Protein AF-A0A7C2VKL7-F1 (afdb_monomer)

Structure (mmCIF, N/CA/C/O backbone):
data_AF-A0A7C2VKL7-F1
#
_entry.id   AF-A0A7C2VKL7-F1
#
loop_
_atom_site.group_PDB
_atom_site.id
_atom_site.type_symbol
_atom_site.label_atom_id
_atom_site.label_alt_id
_atom_site.label_comp_id
_atom_site.label_asym_id
_atom_site.label_entity_id
_atom_site.label_seq_id
_atom_site.pdbx_PDB_ins_code
_atom_site.Cartn_x
_atom_site.Cartn_y
_atom_site.Cartn_z
_atom_site.occupancy
_atom_site.B_iso_or_equiv
_atom_site.auth_seq_id
_atom_site.auth_comp_id
_atom_site.auth_asym_id
_atom_site.auth_atom_id
_atom_site.pdbx_PDB_model_num
ATOM 1 N N . MET A 1 1 ? -2.584 1.977 0.037 1.00 97.12 1 MET A N 1
ATOM 2 C CA . MET A 1 1 ? -1.630 2.266 -1.065 1.00 97.12 1 MET A CA 1
ATOM 3 C C . MET A 1 1 ? -0.945 0.975 -1.514 1.00 97.12 1 MET A C 1
ATOM 5 O O . MET A 1 1 ? -0.004 0.526 -0.871 1.00 97.12 1 MET A O 1
ATOM 9 N N . ILE A 1 2 ? -1.450 0.330 -2.569 1.00 98.31 2 ILE A N 1
ATOM 10 C CA . ILE A 1 2 ? -0.973 -0.973 -3.064 1.00 98.31 2 ILE A CA 1
ATOM 11 C C . ILE A 1 2 ? 0.168 -0.776 -4.055 1.00 98.31 2 ILE A C 1
ATOM 13 O O . ILE A 1 2 ? 0.006 -0.112 -5.072 1.00 98.31 2 ILE A O 1
ATOM 17 N N . GLY A 1 3 ? 1.323 -1.380 -3.767 1.00 97.44 3 GLY A N 1
ATOM 18 C CA . GLY A 1 3 ? 2.566 -1.122 -4.499 1.00 97.44 3 GLY A CA 1
ATOM 19 C C . GLY A 1 3 ? 3.424 -0.026 -3.864 1.00 97.44 3 GLY A C 1
ATOM 20 O O . GLY A 1 3 ? 4.343 0.479 -4.511 1.00 97.44 3 GLY A O 1
ATOM 21 N N . ALA A 1 4 ? 3.148 0.329 -2.605 1.00 97.69 4 ALA A N 1
ATOM 22 C CA . ALA A 1 4 ? 3.962 1.258 -1.831 1.00 97.69 4 ALA A CA 1
ATOM 23 C C . ALA A 1 4 ? 5.408 0.754 -1.702 1.00 97.69 4 ALA A C 1
ATOM 25 O O . ALA A 1 4 ? 5.676 -0.448 -1.657 1.00 97.69 4 ALA A O 1
ATOM 26 N N . SER A 1 5 ? 6.370 1.667 -1.653 1.00 97.25 5 SER A N 1
ATOM 27 C CA . SER A 1 5 ? 7.794 1.330 -1.630 1.00 97.25 5 SER A CA 1
ATOM 28 C C . SER A 1 5 ? 8.591 2.468 -1.008 1.00 97.25 5 SER A C 1
ATOM 30 O O . SER A 1 5 ? 8.216 3.617 -1.179 1.00 97.25 5 SER A O 1
ATOM 32 N N . SER A 1 6 ? 9.720 2.170 -0.363 1.00 96.75 6 SER A N 1
ATOM 33 C CA . SER A 1 6 ? 10.693 3.195 0.059 1.00 96.75 6 SER A CA 1
ATOM 34 C C . SER A 1 6 ? 11.765 3.467 -1.005 1.00 96.75 6 S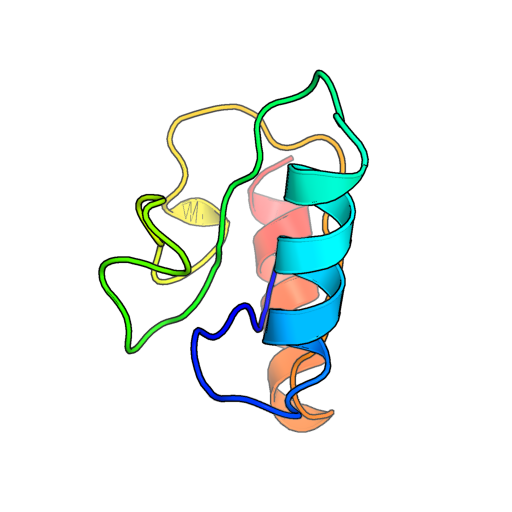ER A C 1
ATOM 36 O O . SER A 1 6 ? 12.560 4.387 -0.862 1.00 96.75 6 SER A O 1
ATOM 38 N N . THR A 1 7 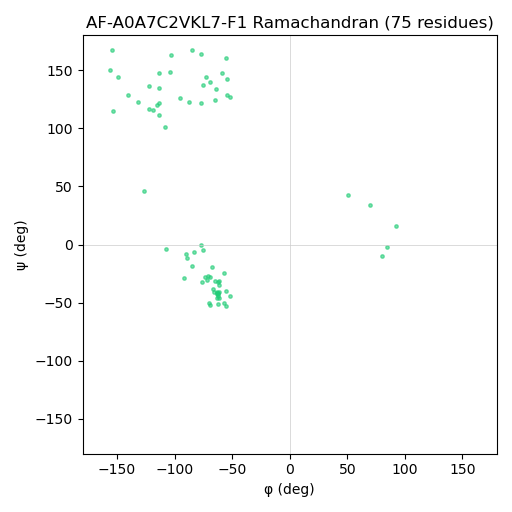? 11.818 2.669 -2.081 1.00 96.81 7 THR A N 1
ATOM 39 C CA . THR A 1 7 ? 12.781 2.866 -3.177 1.00 96.81 7 THR A CA 1
ATOM 40 C C . THR A 1 7 ? 12.527 4.185 -3.923 1.00 96.81 7 THR A C 1
ATOM 42 O O . THR A 1 7 ? 11.431 4.347 -4.476 1.00 96.81 7 THR A O 1
ATOM 45 N N . PRO A 1 8 ? 13.533 5.075 -4.027 1.00 95.38 8 PRO A N 1
ATOM 46 C CA . PRO A 1 8 ? 13.448 6.296 -4.821 1.00 95.38 8 PRO A CA 1
ATOM 47 C C . PRO A 1 8 ? 13.048 6.061 -6.282 1.00 95.38 8 PRO A C 1
ATOM 49 O O . PRO A 1 8 ? 13.437 5.069 -6.893 1.00 95.38 8 PRO A O 1
ATOM 52 N N . GLY A 1 9 ? 12.241 6.969 -6.835 1.00 94.81 9 GLY A N 1
ATOM 53 C CA . GLY A 1 9 ? 11.796 6.939 -8.235 1.00 94.81 9 GLY A CA 1
ATOM 54 C C . GLY A 1 9 ? 10.642 5.979 -8.551 1.00 94.81 9 GLY A C 1
ATOM 55 O O . GLY A 1 9 ? 10.064 6.061 -9.633 1.00 94.81 9 GLY A O 1
ATOM 56 N N . LYS A 1 10 ? 10.241 5.091 -7.631 1.00 96.81 10 LYS A N 1
ATOM 57 C CA . LYS A 1 10 ? 9.040 4.267 -7.839 1.00 96.81 10 LYS A CA 1
ATOM 58 C C . LYS A 1 10 ? 7.778 5.097 -7.639 1.00 96.81 10 LYS A C 1
ATOM 60 O O . LYS A 1 10 ? 7.659 5.808 -6.645 1.00 96.81 10 LYS A O 1
ATOM 65 N N . VAL A 1 11 ? 6.798 4.919 -8.527 1.00 96.75 11 VAL A N 1
ATOM 66 C CA . VAL A 1 11 ? 5.482 5.585 -8.447 1.00 96.75 11 VAL A CA 1
ATOM 67 C C . VAL A 1 11 ? 4.842 5.388 -7.072 1.00 96.75 11 VAL A C 1
ATOM 69 O O . VAL A 1 11 ? 4.390 6.350 -6.460 1.00 96.75 11 VAL A O 1
ATOM 72 N N . GLY A 1 12 ? 4.896 4.161 -6.547 1.00 96.38 12 GLY A N 1
ATOM 73 C CA . GLY A 1 12 ? 4.372 3.848 -5.223 1.00 96.38 12 GLY A CA 1
ATOM 74 C C . GLY A 1 12 ? 5.064 4.597 -4.076 1.00 96.38 12 GLY A C 1
ATOM 75 O O . GLY A 1 12 ? 4.421 4.939 -3.095 1.00 96.38 12 GLY A O 1
ATOM 76 N N . MET A 1 13 ? 6.363 4.891 -4.194 1.00 97.25 13 MET A N 1
ATOM 77 C CA . MET A 1 13 ? 7.064 5.726 -3.211 1.00 97.25 13 MET A CA 1
ATOM 78 C C . MET A 1 13 ? 6.597 7.175 -3.317 1.00 97.25 13 MET A C 1
ATOM 80 O O . MET A 1 13 ? 6.186 7.766 -2.320 1.00 97.25 13 MET A O 1
ATOM 84 N N . MET A 1 14 ? 6.609 7.716 -4.541 1.00 97.81 14 MET A N 1
ATOM 85 C CA . MET A 1 14 ? 6.255 9.110 -4.805 1.00 97.81 14 MET A CA 1
ATOM 86 C C . MET A 1 14 ? 4.848 9.425 -4.294 1.00 97.81 14 MET A C 1
ATOM 88 O O . MET A 1 14 ? 4.698 10.338 -3.492 1.00 97.81 14 MET A O 1
ATOM 92 N N . LEU A 1 15 ? 3.843 8.616 -4.639 1.00 96.88 15 LEU A N 1
ATOM 93 C CA . LEU A 1 15 ? 2.469 8.839 -4.182 1.00 96.88 15 LEU A CA 1
ATOM 94 C C . LEU A 1 15 ? 2.320 8.741 -2.659 1.00 96.88 15 LEU A C 1
ATOM 96 O O . LEU A 1 15 ? 1.637 9.576 -2.073 1.00 96.88 15 LEU A O 1
ATOM 100 N N . THR A 1 16 ? 2.970 7.772 -1.998 1.00 96.50 16 THR A N 1
ATOM 101 C CA . THR A 1 16 ? 2.922 7.691 -0.528 1.00 96.50 16 THR A CA 1
ATOM 102 C C . THR A 1 16 ? 3.5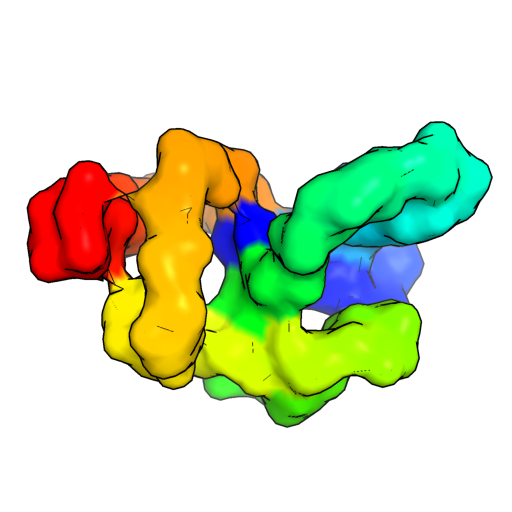55 8.935 0.087 1.00 96.50 16 THR A C 1
ATOM 104 O O . THR A 1 16 ? 2.951 9.544 0.963 1.00 96.50 16 THR A O 1
ATOM 107 N N . SER A 1 17 ? 4.727 9.358 -0.399 1.00 96.56 17 SER A N 1
ATOM 108 C CA . SER A 1 17 ? 5.385 10.569 0.100 1.00 96.56 17 SER A CA 1
ATOM 109 C C . SER A 1 17 ? 4.536 11.822 -0.115 1.00 96.56 17 SER A C 1
ATOM 111 O O . SER A 1 17 ? 4.422 12.620 0.806 1.00 96.56 17 SER A O 1
ATOM 113 N N . THR A 1 18 ? 3.870 11.959 -1.269 1.00 96.81 18 THR A N 1
ATOM 114 C CA . THR A 1 18 ? 2.992 13.095 -1.572 1.00 96.81 18 THR A CA 1
ATOM 115 C C . THR A 1 18 ? 1.796 13.158 -0.633 1.00 96.81 18 THR A C 1
ATOM 117 O O . THR A 1 18 ? 1.464 14.242 -0.162 1.00 96.81 18 THR A O 1
ATOM 120 N N . LEU A 1 19 ? 1.159 12.023 -0.328 1.00 95.69 19 LEU A N 1
ATOM 121 C CA . LEU A 1 19 ? 0.045 11.987 0.625 1.00 95.69 19 LEU A CA 1
ATOM 122 C C . LEU A 1 19 ? 0.496 12.405 2.033 1.00 95.69 19 LEU A C 1
ATOM 124 O O . LEU A 1 19 ? -0.198 13.174 2.695 1.00 95.69 19 LEU A O 1
ATOM 128 N N . LEU A 1 20 ? 1.681 11.956 2.456 1.00 94.25 20 LEU A N 1
ATOM 129 C CA . LEU A 1 20 ? 2.249 12.296 3.761 1.00 94.25 20 LEU A CA 1
ATOM 130 C C . LEU A 1 20 ? 2.665 13.764 3.855 1.00 94.25 20 LEU A C 1
ATOM 132 O O . LEU A 1 20 ? 2.238 14.472 4.762 1.00 94.25 20 LEU A O 1
ATOM 136 N N . SER A 1 21 ? 3.465 14.248 2.904 1.00 95.75 21 SER A N 1
ATOM 137 C CA . SER A 1 21 ? 3.934 15.637 2.896 1.00 95.75 21 SER A CA 1
ATOM 138 C C . SER A 1 21 ? 2.814 16.631 2.598 1.00 95.75 21 SER A C 1
ATOM 140 O O . SER A 1 21 ? 2.886 17.782 3.011 1.00 95.75 21 SER A O 1
ATOM 142 N N . GLY A 1 22 ? 1.788 16.198 1.863 1.00 95.75 22 GLY A N 1
ATOM 143 C CA . GLY A 1 22 ? 0.604 16.990 1.543 1.00 95.75 22 GLY A CA 1
ATOM 144 C C . GLY A 1 22 ? -0.379 17.133 2.705 1.00 95.75 22 GLY A C 1
ATOM 145 O O . GLY A 1 22 ? -1.364 17.853 2.565 1.00 95.75 22 GLY A O 1
ATOM 146 N N . GLY A 1 23 ? -0.133 16.471 3.842 1.00 93.94 23 GLY A N 1
ATOM 147 C CA . GLY A 1 23 ? -0.978 16.579 5.028 1.00 93.94 23 GLY A CA 1
ATOM 148 C C . GLY A 1 23 ? -2.349 15.928 4.856 1.00 93.94 23 GLY A C 1
ATOM 149 O O . GLY A 1 23 ? -3.339 16.439 5.385 1.00 93.94 23 GLY A O 1
ATOM 150 N N . PHE A 1 24 ? -2.428 14.824 4.100 1.00 95.94 24 PHE A N 1
ATOM 151 C CA . PHE A 1 24 ? -3.644 14.017 4.061 1.00 95.94 24 PHE A CA 1
ATOM 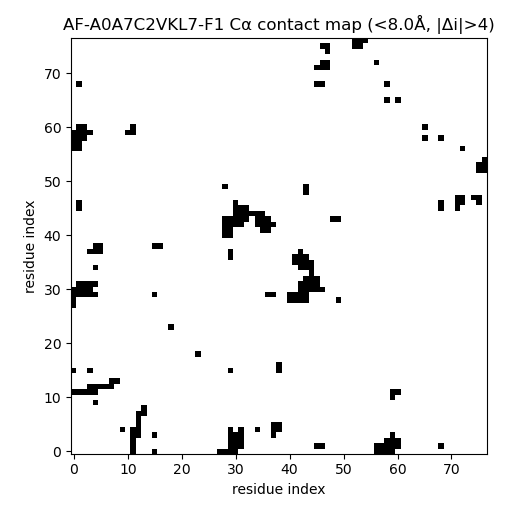152 C C . PHE A 1 24 ? -4.030 13.614 5.490 1.00 95.94 24 PHE A C 1
ATOM 154 O O . PHE A 1 24 ? -3.198 13.137 6.255 1.00 95.94 24 PHE A O 1
ATOM 161 N N . LYS A 1 25 ? -5.289 13.866 5.858 1.00 94.25 25 LYS A N 1
ATOM 162 C CA . LYS A 1 25 ? -5.761 13.735 7.245 1.00 94.25 25 LYS A CA 1
ATOM 163 C C . LYS A 1 25 ? -6.285 12.344 7.595 1.00 94.25 25 LYS A C 1
ATOM 165 O O . LYS A 1 25 ? -6.563 12.099 8.762 1.00 94.25 25 LYS A O 1
ATOM 170 N N . GLY A 1 26 ? -6.494 11.487 6.598 1.00 94.00 26 GLY A N 1
ATOM 171 C CA . GLY A 1 26 ? -6.897 10.103 6.817 1.00 94.00 26 GLY A CA 1
ATOM 172 C C . GLY A 1 26 ? -5.697 9.196 7.069 1.00 94.00 26 GLY A C 1
ATOM 173 O O . GLY A 1 26 ? -4.551 9.564 6.803 1.00 94.00 26 GLY A O 1
ATOM 174 N N . GLU A 1 27 ? -5.979 7.985 7.535 1.00 95.25 27 GLU A N 1
ATOM 175 C CA . GLU A 1 27 ? -4.962 6.956 7.725 1.00 95.25 27 GLU A CA 1
ATOM 176 C C . GLU A 1 27 ? -4.433 6.452 6.378 1.00 95.25 27 GLU A C 1
ATOM 178 O O . GLU A 1 27 ? -5.170 6.270 5.406 1.00 95.25 27 GLU A O 1
ATOM 183 N N . ILE A 1 28 ? -3.123 6.219 6.310 1.00 97.00 28 ILE A N 1
ATOM 184 C CA . ILE A 1 28 ? -2.466 5.700 5.112 1.00 97.00 28 ILE A CA 1
ATOM 185 C C . ILE A 1 28 ? -1.903 4.328 5.442 1.00 97.00 28 ILE A C 1
ATOM 187 O O . ILE A 1 28 ? -1.009 4.199 6.271 1.00 97.00 28 ILE A O 1
ATOM 191 N N . TYR A 1 29 ? -2.366 3.316 4.709 1.00 98.06 29 TYR A N 1
ATOM 192 C CA . TYR A 1 29 ? -1.892 1.939 4.837 1.00 98.06 29 TYR A CA 1
ATOM 193 C C . TYR A 1 29 ? -1.041 1.541 3.618 1.00 98.06 29 TYR A C 1
ATOM 195 O O . TYR A 1 29 ? -1.583 1.259 2.536 1.00 98.06 29 TYR A O 1
ATOM 203 N N . PRO A 1 30 ? 0.300 1.540 3.723 1.00 98.31 30 PRO A N 1
ATOM 204 C CA . PRO A 1 30 ? 1.176 0.984 2.701 1.00 98.31 30 PRO A CA 1
ATOM 205 C C . PRO A 1 30 ? 0.971 -0.526 2.559 1.00 98.31 30 PRO A C 1
ATOM 207 O O . PRO A 1 30 ? 0.965 -1.262 3.544 1.00 98.31 30 PRO A O 1
ATOM 210 N N . VAL A 1 31 ? 0.859 -1.003 1.321 1.00 98.44 31 VAL A N 1
ATOM 211 C CA . VAL A 1 31 ? 0.774 -2.431 1.009 1.00 98.44 31 VAL A CA 1
ATOM 212 C C . VAL A 1 31 ? 1.952 -2.830 0.124 1.00 98.44 31 VAL A C 1
ATOM 214 O O . VAL A 1 31 ? 2.087 -2.359 -1.012 1.00 98.44 31 VAL A O 1
ATOM 217 N N . ASN A 1 32 ? 2.805 -3.695 0.673 1.00 98.06 32 ASN A N 1
ATOM 218 C CA . ASN A 1 32 ? 4.003 -4.243 0.051 1.00 98.06 32 ASN A CA 1
ATOM 219 C C . ASN A 1 32 ? 4.331 -5.625 0.664 1.00 98.06 32 ASN A C 1
ATOM 221 O O . ASN A 1 32 ? 4.716 -5.684 1.830 1.00 98.06 32 ASN A O 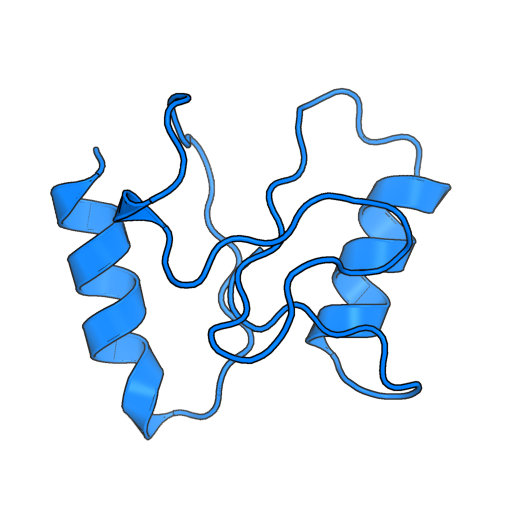1
ATOM 225 N N . PRO A 1 33 ? 4.262 -6.728 -0.109 1.00 96.62 33 PRO A N 1
ATOM 226 C CA . PRO A 1 33 ? 4.550 -8.084 0.380 1.00 96.62 33 PRO A CA 1
ATOM 227 C C . PRO A 1 33 ? 5.945 -8.280 0.988 1.00 96.62 33 PRO A C 1
ATOM 229 O O . PRO A 1 33 ? 6.145 -9.189 1.786 1.00 96.62 33 PRO A O 1
ATOM 232 N N . ASN A 1 34 ? 6.912 -7.447 0.596 1.00 96.81 34 ASN A N 1
ATOM 233 C CA . ASN A 1 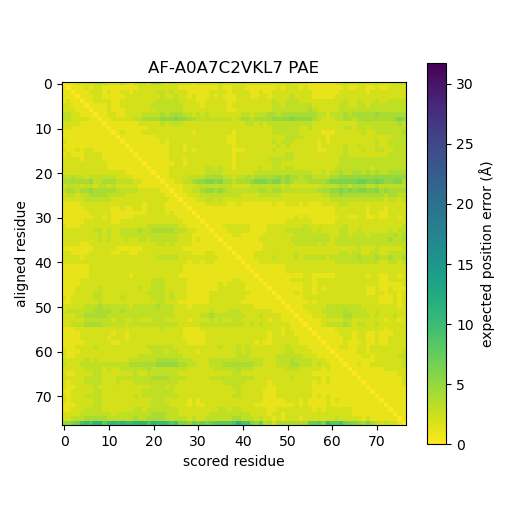34 ? 8.326 -7.615 0.926 1.00 96.81 34 ASN A CA 1
ATOM 234 C C . ASN A 1 34 ? 8.830 -6.611 1.971 1.00 96.81 34 ASN A C 1
ATOM 236 O O . ASN A 1 34 ? 9.998 -6.667 2.349 1.00 96.81 34 ASN A O 1
ATOM 240 N N . ALA A 1 35 ? 7.991 -5.671 2.412 1.00 96.88 35 ALA A N 1
ATOM 241 C CA . ALA A 1 35 ? 8.382 -4.634 3.358 1.00 96.88 35 ALA A CA 1
ATOM 242 C C . ALA A 1 35 ? 7.499 -4.691 4.604 1.00 96.88 35 ALA A C 1
ATOM 244 O O . ALA A 1 35 ? 6.282 -4.809 4.508 1.00 96.88 35 ALA A O 1
ATOM 245 N N . ARG A 1 36 ? 8.120 -4.573 5.781 1.00 97.25 36 ARG A N 1
ATOM 246 C CA . ARG A 1 36 ? 7.402 -4.403 7.058 1.00 97.25 36 ARG A CA 1
ATOM 247 C C . ARG A 1 36 ? 7.048 -2.943 7.336 1.00 97.25 36 ARG A C 1
ATOM 249 O O . ARG A 1 36 ? 6.171 -2.664 8.144 1.00 97.25 36 ARG A O 1
ATOM 256 N N . GLU A 1 37 ? 7.723 -2.027 6.650 1.00 97.75 37 GLU A N 1
ATOM 257 C CA . GLU A 1 37 ? 7.565 -0.587 6.794 1.00 97.75 37 GLU A CA 1
ATOM 258 C C . GLU A 1 37 ? 7.858 0.108 5.457 1.00 97.75 37 GLU A C 1
ATOM 260 O O . GLU A 1 37 ? 8.738 -0.319 4.703 1.00 97.75 37 GLU A O 1
ATOM 265 N N . VAL A 1 38 ? 7.124 1.179 5.159 1.00 98.00 38 VAL A N 1
ATOM 266 C CA . VAL A 1 38 ? 7.367 2.083 4.034 1.00 98.00 38 VAL A CA 1
ATOM 267 C C . VAL A 1 38 ? 7.318 3.517 4.549 1.00 98.00 38 VAL A C 1
ATOM 269 O O . VAL A 1 38 ? 6.304 3.936 5.097 1.00 98.00 38 VAL A O 1
ATOM 272 N N . LEU A 1 39 ? 8.402 4.272 4.346 1.00 96.19 39 LEU A N 1
ATOM 273 C CA . LEU A 1 39 ? 8.526 5.679 4.756 1.00 96.19 39 LEU A CA 1
ATOM 274 C C . LEU A 1 39 ? 8.151 5.946 6.234 1.00 96.19 39 LEU A C 1
ATOM 276 O O . LEU A 1 39 ? 7.464 6.922 6.520 1.00 96.19 39 LEU A O 1
ATOM 280 N N . GLY A 1 40 ? 8.574 5.089 7.173 1.00 95.62 40 GLY A N 1
ATOM 281 C CA . GLY A 1 40 ? 8.258 5.259 8.599 1.00 95.62 40 GLY A CA 1
ATOM 282 C C . GLY A 1 40 ? 6.903 4.692 9.028 1.00 95.62 40 GLY A C 1
ATOM 283 O O . GLY A 1 40 ? 6.561 4.755 10.205 1.00 95.62 40 GLY A O 1
ATOM 284 N N . ILE A 1 41 ? 6.116 4.148 8.094 1.00 96.38 41 ILE A N 1
ATOM 285 C CA . ILE A 1 41 ? 4.752 3.670 8.344 1.00 96.38 41 ILE A CA 1
ATOM 286 C C . ILE A 1 41 ? 4.698 2.164 8.168 1.00 96.38 41 ILE A C 1
ATOM 288 O O . ILE A 1 41 ? 5.197 1.620 7.180 1.00 96.38 41 ILE A O 1
ATOM 292 N N . LYS A 1 42 ? 4.046 1.485 9.113 1.00 97.88 42 LYS A N 1
ATOM 293 C CA . LYS A 1 42 ? 3.824 0.040 9.065 1.00 97.88 42 LYS A CA 1
ATOM 294 C C . LYS A 1 42 ? 3.208 -0.367 7.725 1.00 97.88 42 LYS A C 1
ATOM 296 O O . LYS A 1 42 ? 2.172 0.156 7.326 1.00 97.88 42 LYS A O 1
ATOM 301 N N . ALA A 1 43 ? 3.840 -1.325 7.057 1.00 98.38 43 ALA A N 1
ATOM 302 C CA . ALA A 1 43 ? 3.370 -1.867 5.793 1.00 98.38 43 ALA A CA 1
ATOM 303 C C . ALA A 1 43 ? 2.742 -3.249 5.986 1.00 98.38 43 ALA A C 1
ATOM 305 O O . ALA A 1 43 ? 3.141 -4.027 6.856 1.00 98.38 43 ALA A O 1
ATOM 306 N N . TYR A 1 44 ? 1.759 -3.548 5.144 1.00 98.44 44 TYR A N 1
ATOM 307 C CA . TYR A 1 44 ? 1.012 -4.800 5.156 1.00 98.44 44 TYR A CA 1
ATOM 308 C C . TYR A 1 44 ? 1.291 -5.609 3.884 1.00 98.44 44 TYR A C 1
ATOM 310 O O . TYR A 1 44 ? 1.494 -5.027 2.816 1.00 98.44 44 TYR A O 1
ATOM 318 N N . PRO A 1 45 ? 1.284 -6.952 3.942 1.00 97.69 45 PRO A N 1
ATOM 319 C CA . PRO A 1 45 ? 1.598 -7.768 2.772 1.00 97.69 45 PRO A CA 1
ATOM 320 C C . PRO A 1 45 ? 0.495 -7.739 1.702 1.00 97.69 45 PRO A C 1
ATOM 322 O O . PRO A 1 45 ? 0.776 -7.915 0.520 1.00 97.69 45 PRO A O 1
ATOM 325 N N . ASN A 1 46 ? -0.753 -7.499 2.103 1.00 97.62 46 ASN A N 1
ATOM 326 C CA . ASN A 1 46 ? -1.921 -7.329 1.241 1.00 97.62 46 ASN A CA 1
ATOM 327 C C . ASN A 1 46 ? -2.969 -6.467 1.970 1.00 97.62 46 ASN A C 1
ATOM 329 O O . ASN A 1 46 ? -2.858 -6.244 3.177 1.00 97.62 46 ASN A O 1
ATOM 333 N N . VAL A 1 47 ? -3.987 -5.993 1.245 1.00 97.94 47 VAL A N 1
ATOM 334 C CA . VAL A 1 47 ? -5.046 -5.130 1.808 1.00 97.94 47 VAL A CA 1
ATOM 335 C C . VAL A 1 47 ? -5.902 -5.851 2.860 1.00 97.94 47 VAL A C 1
ATOM 337 O O . VAL A 1 47 ? -6.298 -5.238 3.844 1.00 97.94 47 VAL A O 1
ATOM 340 N N . LYS A 1 48 ? -6.095 -7.170 2.734 1.00 97.75 48 LYS A N 1
ATOM 341 C CA . LYS A 1 48 ? -6.871 -7.985 3.691 1.00 97.75 48 LYS A CA 1
ATOM 342 C C . LYS A 1 48 ? -6.207 -8.112 5.061 1.00 97.75 48 LYS A C 1
ATOM 344 O O . LYS A 1 48 ? -6.864 -8.450 6.036 1.00 97.75 48 LYS A O 1
ATOM 349 N N . SER A 1 49 ? -4.905 -7.848 5.137 1.00 97.88 49 SER A N 1
ATOM 350 C CA . SER A 1 49 ? -4.138 -7.898 6.384 1.00 97.88 49 SER A CA 1
ATOM 351 C C . SER A 1 49 ? -4.240 -6.609 7.205 1.00 97.88 49 SER A C 1
ATOM 353 O O . SER A 1 49 ? -3.705 -6.563 8.311 1.00 97.88 49 SER A O 1
ATOM 355 N N . ILE A 1 50 ? -4.870 -5.563 6.664 1.00 98.06 50 ILE A N 1
ATOM 356 C CA . ILE A 1 50 ? -5.132 -4.317 7.385 1.00 98.06 50 ILE A CA 1
ATOM 357 C C . ILE A 1 50 ? -6.326 -4.574 8.317 1.00 98.06 50 ILE A C 1
ATOM 359 O O . ILE A 1 50 ? -7.379 -4.992 7.823 1.00 98.06 50 ILE A O 1
ATOM 363 N N . PRO A 1 51 ? -6.184 -4.397 9.643 1.00 96.62 51 PRO A N 1
ATOM 364 C CA . PRO A 1 51 ? -7.278 -4.655 10.576 1.00 96.62 51 PRO A CA 1
ATOM 365 C C . PRO A 1 51 ? -8.392 -3.605 10.490 1.00 96.62 51 PRO A C 1
ATOM 367 O O . PRO A 1 51 ? -9.551 -3.947 10.694 1.00 96.62 51 PRO A O 1
ATOM 370 N N . GLU A 1 52 ? -8.062 -2.365 10.141 1.00 96.31 52 GLU A N 1
ATOM 371 C CA . GLU A 1 52 ? -9.013 -1.266 9.971 1.00 96.31 52 GLU A CA 1
ATOM 372 C C . GLU A 1 52 ? -9.783 -1.355 8.644 1.00 96.31 52 GLU A C 1
ATOM 374 O O . GLU A 1 52 ? -9.394 -2.085 7.726 1.00 96.31 52 GLU A O 1
ATOM 379 N N . ASP A 1 53 ? -10.882 -0.611 8.535 1.00 95.12 53 ASP A N 1
ATOM 380 C CA . ASP A 1 53 ? -11.645 -0.487 7.293 1.00 95.12 53 ASP A CA 1
ATOM 381 C C . ASP A 1 53 ? -10.893 0.372 6.268 1.00 95.12 53 ASP A C 1
ATOM 383 O O . ASP A 1 53 ? -10.197 1.32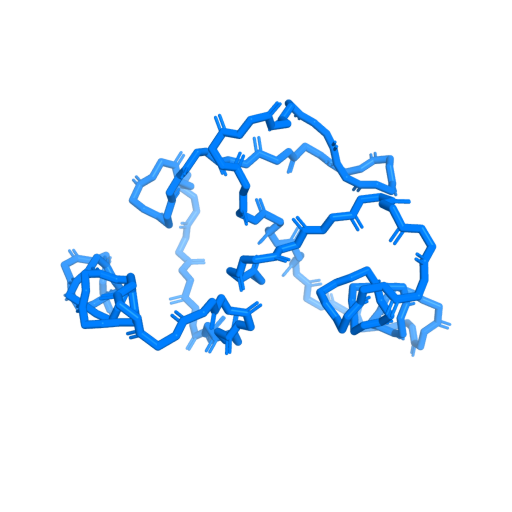8 6.615 1.00 95.12 53 ASP A O 1
ATOM 387 N N . VAL A 1 54 ? -11.020 0.014 4.988 1.00 96.81 54 VAL A N 1
ATOM 388 C CA . VAL A 1 54 ? -10.351 0.701 3.876 1.00 96.81 54 VAL A CA 1
ATOM 389 C C . VAL A 1 54 ? -11.413 1.180 2.897 1.00 96.81 54 VAL A C 1
ATOM 391 O O . VAL A 1 54 ? -12.100 0.371 2.288 1.00 96.81 54 VAL A O 1
ATOM 394 N N . ASP A 1 55 ? -11.516 2.493 2.728 1.00 95.62 55 ASP A N 1
ATOM 395 C CA . ASP A 1 55 ? -12.490 3.170 1.865 1.00 95.62 55 ASP A CA 1
ATOM 396 C C . ASP A 1 55 ? -11.961 3.429 0.441 1.00 95.62 55 ASP A C 1
ATOM 398 O O . ASP A 1 55 ? -12.729 3.476 -0.521 1.00 95.62 55 ASP A O 1
ATOM 402 N N . LEU A 1 56 ? -10.641 3.589 0.290 1.00 96.06 56 LEU A N 1
ATOM 403 C CA . LEU A 1 56 ? -9.982 3.875 -0.982 1.00 96.06 56 LEU A CA 1
ATOM 404 C C . LEU A 1 56 ? -8.662 3.109 -1.144 1.00 96.06 56 LEU A C 1
ATOM 406 O O . LEU A 1 56 ? -7.729 3.215 -0.344 1.00 96.06 56 LEU A O 1
ATOM 410 N N . ALA A 1 57 ? -8.524 2.415 -2.277 1.00 97.31 57 ALA A N 1
ATOM 411 C CA . ALA A 1 57 ? -7.281 1.772 -2.687 1.00 97.31 57 ALA A CA 1
ATOM 412 C C . ALA A 1 57 ? -6.694 2.417 -3.952 1.00 97.31 57 ALA A C 1
ATOM 414 O O . ALA A 1 57 ? -7.296 2.409 -5.022 1.00 97.31 57 ALA A O 1
ATOM 415 N N . VAL A 1 58 ? -5.458 2.911 -3.849 1.00 97.25 58 VAL A N 1
ATOM 416 C CA . VAL A 1 58 ? -4.632 3.295 -5.006 1.00 97.25 58 VAL A CA 1
ATOM 417 C C . VAL A 1 58 ? -3.718 2.125 -5.363 1.00 97.25 58 VAL A C 1
ATOM 419 O O . VAL A 1 58 ? -3.000 1.632 -4.489 1.00 97.25 58 VAL A O 1
ATOM 422 N N . VAL A 1 59 ? -3.743 1.683 -6.624 1.00 97.50 59 VAL A N 1
ATOM 423 C CA . VAL A 1 59 ? -3.026 0.490 -7.108 1.00 97.50 59 VAL A CA 1
ATOM 424 C C . VAL A 1 59 ? -1.922 0.885 -8.088 1.00 97.50 59 VAL A C 1
ATOM 426 O O . VAL A 1 59 ? -2.195 1.308 -9.206 1.00 97.50 59 VAL A O 1
ATOM 429 N N . THR A 1 60 ? -0.663 0.709 -7.684 1.00 97.00 60 THR A N 1
ATOM 430 C CA . THR A 1 60 ? 0.530 1.041 -8.484 1.00 97.00 60 THR A CA 1
ATOM 431 C C . THR A 1 60 ? 1.493 -0.141 -8.603 1.00 97.00 60 THR A C 1
ATOM 433 O O . THR A 1 60 ? 2.700 -0.015 -8.384 1.00 97.00 60 THR A O 1
ATOM 436 N N . VAL A 1 61 ? 0.952 -1.319 -8.908 1.00 96.75 61 VAL A N 1
ATOM 437 C CA . VAL A 1 61 ? 1.715 -2.553 -9.163 1.00 96.75 61 VAL A CA 1
ATOM 438 C C . VAL A 1 61 ? 1.787 -2.841 -10.671 1.00 96.75 61 VAL A C 1
ATOM 440 O O . VAL A 1 61 ? 0.998 -2.279 -11.431 1.00 96.75 61 VAL A O 1
ATOM 443 N N . PRO A 1 62 ? 2.708 -3.706 -11.144 1.00 95.94 62 PRO A N 1
ATOM 444 C CA . PRO A 1 62 ? 2.708 -4.153 -12.538 1.00 95.94 62 PRO A CA 1
ATOM 445 C C . PRO A 1 62 ? 1.361 -4.761 -12.945 1.00 95.94 62 PRO A C 1
ATOM 447 O O . PRO A 1 62 ? 0.617 -5.235 -12.095 1.00 95.94 62 PRO A O 1
ATOM 450 N N . ALA A 1 63 ? 1.079 -4.838 -14.248 1.00 97.38 63 ALA A N 1
ATOM 451 C CA . ALA A 1 63 ? -0.227 -5.275 -14.753 1.00 97.38 63 ALA A CA 1
ATOM 452 C C . ALA A 1 63 ? -0.677 -6.657 -14.236 1.00 97.38 63 ALA A C 1
ATOM 454 O O . ALA A 1 63 ? -1.841 -6.841 -13.892 1.00 97.38 63 ALA A O 1
ATOM 455 N N . ARG A 1 64 ? 0.247 -7.625 -14.143 1.00 97.44 64 ARG A N 1
ATOM 456 C CA . ARG A 1 64 ? -0.066 -9.010 -13.740 1.00 97.44 64 ARG A CA 1
ATOM 457 C C . ARG A 1 64 ? -0.783 -9.100 -12.374 1.00 97.44 64 ARG A C 1
ATOM 459 O O . ARG A 1 64 ? -1.847 -9.709 -12.332 1.00 97.44 64 ARG A O 1
ATOM 466 N N . PRO A 1 65 ? -0.268 -8.508 -11.278 1.00 96.81 65 PRO A N 1
ATOM 467 C CA . PRO A 1 65 ? -0.935 -8.546 -9.970 1.00 96.81 65 PRO A CA 1
ATOM 468 C C . PRO A 1 65 ? -2.131 -7.592 -9.789 1.00 96.81 65 PRO A C 1
ATOM 470 O O . PRO A 1 65 ? -2.724 -7.594 -8.711 1.00 96.81 65 PRO A O 1
ATOM 473 N N . VAL A 1 66 ? -2.515 -6.775 -10.781 1.00 97.44 66 VAL A N 1
ATOM 474 C CA . VAL A 1 66 ? -3.627 -5.813 -10.607 1.00 97.44 66 VAL A CA 1
ATOM 475 C C . VAL A 1 66 ? -4.943 -6.529 -10.304 1.00 97.44 66 VAL A C 1
ATOM 477 O O . VAL A 1 66 ? -5.634 -6.158 -9.362 1.00 97.44 66 VAL A O 1
ATOM 480 N N . VAL A 1 67 ? -5.278 -7.587 -11.051 1.00 97.88 67 VAL A N 1
ATOM 481 C CA . VAL A 1 67 ? -6.556 -8.302 -10.873 1.00 97.88 67 VAL A CA 1
ATOM 482 C C . VAL A 1 67 ? -6.661 -8.924 -9.481 1.00 97.88 67 VAL A C 1
ATOM 484 O O . VAL A 1 67 ? -7.712 -8.831 -8.853 1.00 97.88 67 VAL A O 1
ATOM 487 N N . SER A 1 68 ? -5.583 -9.526 -8.971 1.00 97.38 68 SER A N 1
ATOM 488 C CA . SER A 1 68 ? -5.571 -10.065 -7.607 1.00 97.38 68 SER A CA 1
ATOM 489 C C . SER A 1 68 ? -5.696 -8.964 -6.557 1.00 97.38 68 SER A C 1
ATOM 491 O O . SER A 1 68 ? -6.458 -9.128 -5.616 1.00 97.38 68 SER A O 1
ATOM 493 N N . ALA A 1 69 ? -5.020 -7.824 -6.744 1.00 97.62 69 ALA A N 1
ATOM 494 C CA . ALA A 1 69 ? -5.124 -6.697 -5.820 1.00 97.62 69 ALA A CA 1
ATOM 495 C C . ALA A 1 69 ? -6.555 -6.139 -5.750 1.00 97.62 69 ALA A C 1
ATOM 497 O O . ALA A 1 69 ? -7.053 -5.875 -4.663 1.00 97.62 69 ALA A O 1
ATOM 498 N N . VAL A 1 70 ? -7.231 -6.007 -6.896 1.00 97.81 70 VAL A N 1
ATOM 499 C CA . VAL A 1 70 ? -8.625 -5.537 -6.954 1.00 97.81 70 VAL A CA 1
ATOM 500 C C . VAL A 1 70 ? -9.586 -6.543 -6.318 1.00 97.81 70 VAL A C 1
ATOM 502 O O . VAL A 1 70 ? -10.508 -6.136 -5.619 1.00 97.81 70 VAL A O 1
ATOM 505 N N . ARG A 1 71 ? -9.369 -7.852 -6.510 1.00 98.12 71 ARG A N 1
ATOM 506 C CA . ARG A 1 71 ? -10.157 -8.887 -5.820 1.00 98.12 71 ARG A CA 1
ATOM 507 C C . ARG A 1 71 ? -9.975 -8.825 -4.309 1.00 98.12 71 ARG A C 1
ATOM 509 O O . ARG A 1 71 ? -10.964 -8.860 -3.592 1.00 98.12 71 ARG A O 1
ATOM 516 N N . ASP A 1 72 ? -8.739 -8.672 -3.838 1.00 97.94 72 ASP A N 1
ATOM 517 C CA . ASP A 1 72 ? -8.471 -8.523 -2.409 1.00 97.94 72 ASP A CA 1
ATOM 518 C C . ASP A 1 72 ? -9.147 -7.269 -1.829 1.00 97.94 72 ASP A C 1
ATOM 520 O O . ASP A 1 72 ? -9.602 -7.308 -0.689 1.00 97.94 72 ASP A O 1
ATOM 524 N N . CYS A 1 73 ? -9.234 -6.173 -2.597 1.00 97.94 73 CYS A N 1
ATOM 525 C CA . CYS A 1 73 ? -10.017 -4.998 -2.205 1.00 97.94 73 CYS A CA 1
ATOM 526 C C . CYS A 1 73 ? -11.503 -5.346 -2.076 1.00 97.94 73 CYS A C 1
ATOM 528 O O . CYS A 1 73 ? -12.067 -5.116 -1.020 1.00 97.94 73 CYS A O 1
ATOM 530 N N . ALA A 1 74 ? -12.100 -5.972 -3.094 1.00 97.25 74 ALA A N 1
ATOM 531 C CA . ALA A 1 74 ? -13.516 -6.347 -3.071 1.00 97.25 74 ALA A CA 1
ATOM 532 C C . ALA A 1 74 ? -13.876 -7.329 -1.938 1.00 97.25 74 ALA A C 1
ATOM 534 O O . ALA A 1 74 ? -14.995 -7.314 -1.439 1.00 97.25 74 ALA A O 1
ATOM 535 N N . GLU A 1 75 ? -12.944 -8.197 -1.536 1.00 96.81 75 GLU A N 1
ATOM 536 C CA . GLU A 1 75 ? -13.120 -9.086 -0.380 1.00 96.81 75 GLU A CA 1
ATOM 537 C C . GLU A 1 75 ? -13.022 -8.350 0.966 1.00 96.81 75 GLU A C 1
ATOM 539 O O . GLU A 1 75 ? -13.594 -8.814 1.951 1.00 96.81 75 GLU A O 1
ATOM 544 N N . LYS A 1 76 ? -12.277 -7.238 1.032 1.00 95.69 76 LYS A N 1
ATOM 545 C CA . LYS A 1 76 ? -12.101 -6.441 2.254 1.00 95.69 76 LYS A CA 1
ATOM 546 C C . LYS A 1 76 ? -13.336 -5.585 2.565 1.00 95.69 76 LYS A C 1
ATOM 548 O O . LYS A 1 76 ? -13.605 -5.376 3.746 1.00 95.69 76 LYS A O 1
ATOM 553 N N . GLY A 1 77 ? -14.063 -5.127 1.545 1.00 88.69 77 GLY A N 1
ATOM 554 C CA . GLY A 1 77 ? -15.248 -4.266 1.657 1.00 88.69 77 GLY A CA 1
ATOM 555 C C . GLY A 1 77 ? -15.285 -3.207 0.567 1.00 88.69 77 GLY A C 1
ATOM 556 O O . GLY A 1 77 ? -16.159 -2.324 0.680 1.00 88.69 77 GLY A O 1
#

Radius of gyration: 1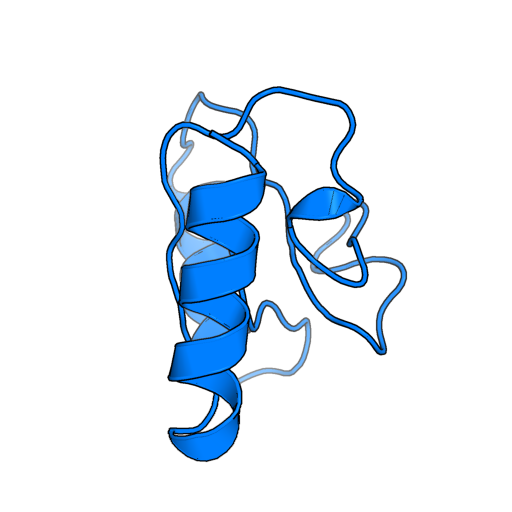1.58 Å; Cα contacts (8 Å, |Δi|>4): 115; chains: 1; bounding box: 29×27×25 Å

pLDDT: mean 96.77, std 1.42, range [88.69, 98.44]

Nearest PDB structures (foldseek):
  4yb8-assembly1_A  TM=9.766E-01  e=4.301E-06  Candidatus Korarchaeum cryptofilum OPF8
  1y81-assembly1_A  TM=9.341E-01  e=1.960E-06  Pyrococcus furiosus
  2csu-assembly1_A  TM=9.591E-01  e=5.445E-06  Pyrococcus horikoshii OT3
  2d5a-assembly1_A  TM=9.369E-01  e=2.241E-05  Pyrococcus horikoshii OT3
  7cm9-assembly2_D  TM=9.128E-01  e=3.621E-02  Psyc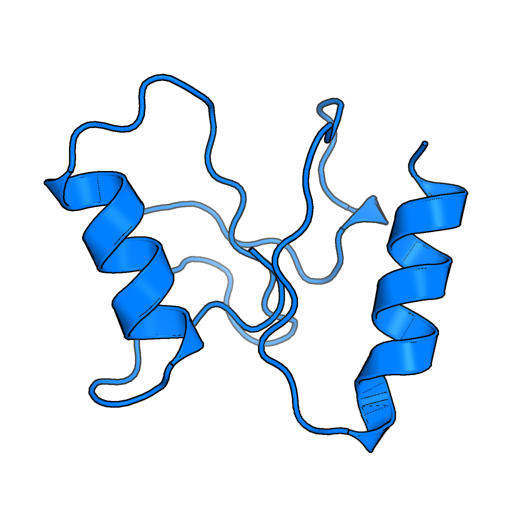hrobacter sp.

Secondary structure (DSSP, 8-state):
-BT--SSTT-HHHHHHHHHHHTT--S----B-TT-SEETTEE-BSSGGG-SS--S---B-S-HHHHHHHHHHHHHH-

Mean predicted aligned error: 2.11 Å

Solvent-accessible surface area (backbone atoms only — not comparable to full-atom values): 4604 Å² total; per-residue (Å²): 56,37,38,31,38,69,53,84,93,37,68,23,21,52,54,53,50,48,44,61,77,67,60,60,88,69,90,80,54,36,18,24,73,89,38,69,54,36,88,93,36,69,26,26,61,42,72,67,70,48,90,68,91,72,92,76,82,51,82,53,60,64,77,83,60,43,64,60,53,52,50,40,46,65,73,67,97

Sequence (77 aa):
MIGASSTPGKVGMMLTSTLLSGGFKGEIYPVNPNAREVLGIKAYPNVKSIPEDVDLAVVTVPARPVVSAVRDCAEKG

Foldseek 3Di:
DAPAAQDPPQPNPVVVVCCVVVPPPDDDEAADLVDCDHPNHGHHPAPQRDPDQDDDDDHRDPPPCPVVNVVSNVVRD